Protein AF-A0A1F7US07-F1 (afdb_monomer)

Nearest PDB structures (foldseek):
  6tmk-assembly1_L1  TM=8.396E-01  e=9.198E+00  Toxoplasma gondii GT1
  8apb-assembly1_T1  TM=7.731E-01  e=6.876E+00  Trypanosoma brucei brucei
  6z1u-assembly1_L  TM=8.542E-01  e=9.198E+00  Bos taurus

Secondary structure (DSSP, 8-state):
-HHHHHHHHHHHHIIIIISHHHHHHHHHHHHHHHHHHHHHHHHH-GGGHHHHHHHHHHHHHHHHHHHHHHHHHHS-TTTSHHHHHHHHHT-S----

Radius of gyration: 17.73 Å; Cα contacts (8 Å, |Δi|>4): 38; chains: 1; bounding box: 48×19×47 Å

Mean predicted aligned error: 7.65 Å

Foldseek 3Di:
DVVVVVVVVVVVCCVCPPDLVNVLVVLVVVLVCLVVVLVVVCVVPVVCNVVSVVVNVVSNVVSVVVNVCSCVPPHDCVVCVVVVVVSVVPSPDDPD

Organism: NCBI:txid1802401

Sequence (96 aa):
MEIAILLFIWLIIYEVFYSPKGRIRQLRRAIYRIPIKIARLKRKMPDEAKHFDEMCEKALNARYKMINALLDFHFDPDEDREYIKEIRLTMPFDFR

Structure (mmCIF, N/CA/C/O backbone):
data_AF-A0A1F7US07-F1
#
_entry.id   AF-A0A1F7US07-F1
#
loop_
_atom_site.group_PDB
_atom_site.id
_atom_site.type_symbol
_atom_site.label_atom_id
_atom_site.label_alt_id
_atom_site.label_comp_id
_atom_site.label_asym_id
_atom_site.label_entity_id
_atom_site.label_seq_id
_atom_site.pdbx_PDB_ins_code
_atom_site.Cartn_x
_atom_site.Cartn_y
_atom_site.Cartn_z
_atom_site.occupancy
_atom_site.B_iso_or_equiv
_atom_site.auth_seq_id
_atom_site.auth_comp_id
_atom_site.auth_asym_id
_atom_site.auth_atom_id
_atom_site.pdbx_PDB_model_num
ATOM 1 N N . MET A 1 1 ? 36.327 -9.015 -13.701 1.00 61.22 1 MET A N 1
ATOM 2 C CA . MET A 1 1 ? 35.313 -9.825 -12.983 1.00 61.22 1 MET A CA 1
ATOM 3 C C . MET A 1 1 ? 34.805 -9.128 -11.725 1.00 61.22 1 MET A C 1
ATOM 5 O O . MET A 1 1 ? 33.599 -9.053 -11.555 1.00 61.22 1 MET A O 1
ATOM 9 N N . GLU A 1 2 ? 35.675 -8.557 -10.891 1.00 70.00 2 GLU A N 1
ATOM 10 C CA . GLU A 1 2 ? 35.291 -7.913 -9.619 1.00 70.00 2 GLU A CA 1
ATOM 11 C C . GLU A 1 2 ? 34.324 -6.720 -9.779 1.00 70.00 2 GLU A C 1
ATOM 13 O O . GLU A 1 2 ? 33.327 -6.637 -9.066 1.00 70.00 2 GLU A O 1
ATOM 18 N N . ILE A 1 3 ? 34.531 -5.858 -10.785 1.00 80.50 3 ILE A N 1
ATOM 19 C CA . ILE A 1 3 ? 33.637 -4.715 -11.076 1.00 80.50 3 ILE A CA 1
ATOM 20 C C . ILE A 1 3 ? 32.217 -5.178 -11.456 1.00 80.50 3 ILE A C 1
ATOM 22 O O . ILE A 1 3 ? 31.234 -4.575 -11.036 1.00 80.50 3 ILE A O 1
ATOM 26 N N . ALA A 1 4 ? 32.090 -6.276 -12.207 1.00 80.00 4 ALA A N 1
ATOM 27 C CA . ALA A 1 4 ? 30.789 -6.805 -12.622 1.00 80.00 4 ALA A CA 1
ATOM 28 C C . ALA A 1 4 ? 29.985 -7.358 -11.433 1.00 80.00 4 ALA A C 1
ATOM 30 O O . ALA A 1 4 ? 28.773 -7.166 -11.365 1.00 80.00 4 ALA A O 1
ATOM 31 N N . ILE A 1 5 ? 30.663 -7.988 -10.467 1.00 86.81 5 ILE A N 1
ATOM 32 C CA . ILE A 1 5 ? 30.040 -8.479 -9.230 1.00 86.81 5 ILE A CA 1
ATOM 33 C C . ILE A 1 5 ? 29.531 -7.303 -8.389 1.00 86.81 5 ILE A C 1
ATOM 35 O O . ILE A 1 5 ? 28.406 -7.348 -7.895 1.00 86.81 5 ILE A O 1
ATOM 39 N N . LEU A 1 6 ? 30.312 -6.225 -8.269 1.00 80.38 6 LEU A N 1
ATOM 40 C CA . LEU A 1 6 ? 29.895 -5.024 -7.537 1.00 80.38 6 LEU A CA 1
ATOM 41 C C . LEU A 1 6 ? 28.669 -4.353 -8.170 1.00 80.38 6 LEU A C 1
ATOM 43 O O . LEU A 1 6 ? 27.735 -3.998 -7.453 1.00 80.38 6 LEU A O 1
ATOM 47 N N . LEU A 1 7 ? 28.632 -4.234 -9.501 1.00 82.81 7 LEU A N 1
ATOM 48 C CA . LEU A 1 7 ? 27.472 -3.694 -10.220 1.00 82.81 7 LEU A CA 1
ATOM 49 C C . LEU A 1 7 ? 26.231 -4.579 -10.059 1.00 82.81 7 LEU A C 1
ATOM 51 O O . LEU A 1 7 ? 25.130 -4.068 -9.871 1.00 82.81 7 LEU A O 1
ATOM 55 N N . PHE A 1 8 ? 26.405 -5.900 -10.076 1.00 85.19 8 PHE A N 1
ATOM 56 C CA . PHE A 1 8 ? 25.313 -6.846 -9.863 1.00 85.19 8 PHE A CA 1
ATOM 57 C C . PHE A 1 8 ? 24.738 -6.758 -8.442 1.00 85.19 8 PHE A C 1
ATOM 59 O O . PHE A 1 8 ? 23.523 -6.690 -8.266 1.00 85.19 8 PHE A O 1
ATOM 66 N N . ILE A 1 9 ? 25.601 -6.684 -7.423 1.00 85.56 9 ILE A N 1
ATOM 67 C CA . ILE A 1 9 ? 25.180 -6.484 -6.029 1.00 85.56 9 ILE A CA 1
ATOM 68 C C . ILE A 1 9 ? 24.454 -5.143 -5.879 1.00 85.56 9 ILE 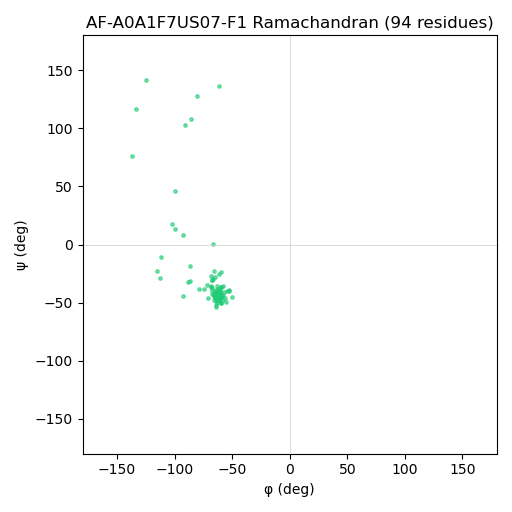A C 1
ATOM 70 O O . ILE A 1 9 ? 23.399 -5.085 -5.247 1.00 85.56 9 ILE A O 1
ATOM 74 N N . TRP A 1 10 ? 24.976 -4.077 -6.491 1.00 86.12 10 TRP A N 1
ATOM 75 C CA . TRP A 1 10 ? 24.338 -2.762 -6.473 1.00 86.12 10 TRP A CA 1
ATOM 76 C C . TRP A 1 10 ? 22.949 -2.789 -7.122 1.00 86.12 10 TRP A C 1
ATOM 78 O O . TRP A 1 10 ? 22.005 -2.258 -6.542 1.00 86.12 10 TRP A O 1
ATOM 88 N N . LEU A 1 11 ? 22.794 -3.474 -8.259 1.00 82.19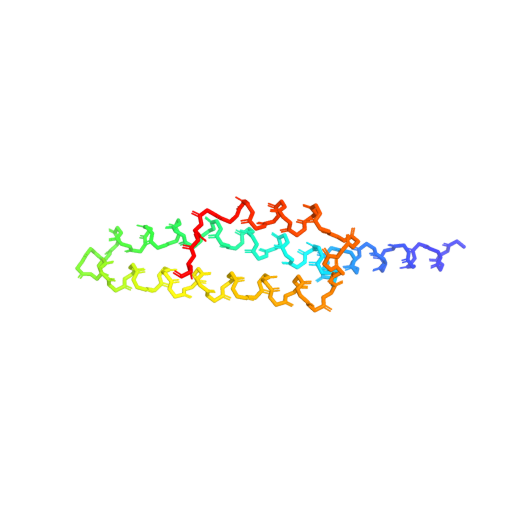 11 LEU A N 1
ATOM 89 C CA . LEU A 1 11 ? 21.507 -3.635 -8.939 1.00 82.19 11 LEU A CA 1
ATOM 90 C C . L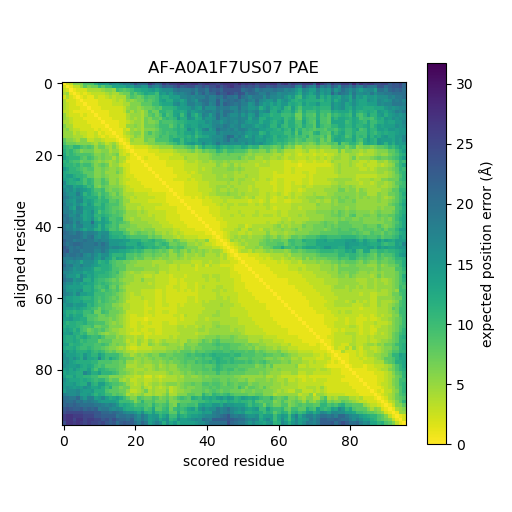EU A 1 11 ? 20.493 -4.396 -8.072 1.00 82.19 11 LEU A C 1
ATOM 92 O O . LEU A 1 11 ? 19.341 -3.983 -7.977 1.00 82.19 11 LEU A O 1
ATOM 96 N N . ILE A 1 12 ? 20.916 -5.461 -7.381 1.00 78.62 12 ILE A N 1
ATOM 97 C CA . ILE A 1 12 ? 20.047 -6.196 -6.448 1.00 78.62 12 ILE A CA 1
ATOM 98 C C . ILE A 1 12 ? 19.620 -5.301 -5.283 1.00 78.62 12 ILE A C 1
ATOM 100 O O . ILE A 1 12 ? 18.443 -5.274 -4.926 1.00 78.62 12 ILE A O 1
ATOM 104 N N . ILE A 1 13 ? 20.551 -4.552 -4.686 1.00 77.94 13 ILE A N 1
ATOM 105 C CA . ILE A 1 13 ? 20.232 -3.615 -3.600 1.00 77.94 13 ILE A CA 1
ATOM 106 C C . ILE A 1 13 ? 19.257 -2.545 -4.106 1.00 77.94 13 ILE A C 1
ATOM 108 O O . ILE A 1 13 ? 18.269 -2.240 -3.435 1.00 77.94 13 ILE A O 1
ATOM 112 N N . TYR A 1 14 ? 19.488 -2.011 -5.304 1.00 78.19 14 TYR A N 1
ATOM 113 C CA . TYR A 1 14 ? 18.594 -1.048 -5.927 1.00 78.19 14 TYR A CA 1
ATOM 114 C C . TYR A 1 14 ? 17.192 -1.635 -6.126 1.00 78.19 14 TYR A C 1
ATOM 116 O O . TYR A 1 14 ? 16.220 -1.059 -5.646 1.00 78.19 14 TYR A O 1
ATOM 124 N N . GLU A 1 15 ? 17.067 -2.820 -6.718 1.00 74.06 15 GLU A N 1
ATOM 125 C CA . GLU A 1 15 ? 15.772 -3.474 -6.937 1.00 74.06 15 GLU A CA 1
ATOM 126 C C . GLU A 1 15 ? 15.035 -3.829 -5.637 1.00 74.06 15 GLU A C 1
ATOM 128 O O . GLU A 1 15 ? 13.811 -3.728 -5.538 1.00 74.06 15 GLU A O 1
ATOM 133 N N . VAL A 1 16 ? 15.762 -4.219 -4.592 1.00 68.44 16 VAL A N 1
ATOM 134 C CA . VAL A 1 16 ? 15.147 -4.629 -3.323 1.00 68.44 16 VAL A CA 1
ATOM 135 C C . VAL A 1 16 ? 14.720 -3.427 -2.474 1.00 68.44 16 VAL A C 1
ATOM 137 O O . VAL A 1 16 ? 13.670 -3.481 -1.819 1.00 68.44 16 VAL A O 1
ATOM 140 N N . PHE A 1 17 ? 15.510 -2.350 -2.465 1.00 64.62 17 PHE A N 1
ATOM 141 C CA . PHE A 1 17 ? 15.333 -1.235 -1.525 1.00 64.62 17 PHE A CA 1
ATOM 142 C C . PHE A 1 17 ? 14.891 0.081 -2.177 1.00 64.62 17 PHE A C 1
ATOM 144 O O . PHE A 1 17 ? 14.195 0.877 -1.540 1.00 64.62 17 PHE A O 1
ATOM 151 N N . TYR A 1 18 ? 15.255 0.319 -3.435 1.00 72.31 18 TYR A N 1
ATOM 152 C CA . TYR A 1 18 ? 15.074 1.609 -4.105 1.00 72.31 18 TYR A CA 1
ATOM 153 C C . TYR A 1 18 ? 14.094 1.565 -5.280 1.00 72.31 18 TYR A C 1
ATOM 155 O O . TYR A 1 18 ? 13.481 2.592 -5.565 1.00 72.31 18 TYR A O 1
ATOM 163 N N . SER A 1 19 ? 13.865 0.395 -5.883 1.00 83.69 19 SER A N 1
ATOM 164 C CA . SER A 1 19 ? 12.882 0.212 -6.951 1.00 83.69 19 SER A CA 1
ATOM 165 C C . SER A 1 19 ? 11.467 0.543 -6.462 1.00 83.69 19 SER A C 1
ATOM 167 O O . SER A 1 19 ? 11.062 0.110 -5.370 1.00 83.69 19 SER A O 1
ATOM 169 N N . PRO A 1 20 ? 10.673 1.273 -7.265 1.00 81.19 20 PRO A N 1
ATOM 170 C CA . PRO A 1 20 ? 9.278 1.575 -6.960 1.00 81.19 20 PRO A CA 1
ATOM 171 C C . PRO A 1 20 ? 8.455 0.317 -6.637 1.00 81.19 20 PRO A C 1
ATOM 173 O O . PRO A 1 20 ? 7.687 0.311 -5.670 1.00 81.19 20 PRO A O 1
ATOM 176 N N . LYS A 1 21 ? 8.686 -0.795 -7.356 1.00 84.62 21 LYS A N 1
ATOM 177 C CA . LYS A 1 21 ? 8.030 -2.093 -7.097 1.00 84.62 21 LYS A CA 1
ATOM 178 C C . LYS A 1 21 ? 8.412 -2.655 -5.721 1.00 84.62 21 LYS A C 1
ATOM 180 O O . LYS A 1 21 ? 7.547 -3.127 -4.976 1.00 84.62 21 LYS A O 1
ATOM 185 N N . GLY A 1 22 ? 9.689 -2.555 -5.347 1.00 82.69 22 GLY A N 1
ATOM 186 C CA . GLY A 1 22 ? 10.194 -2.942 -4.026 1.00 82.69 22 GLY A CA 1
ATOM 187 C C . GLY A 1 22 ? 9.545 -2.134 -2.897 1.00 82.69 22 GLY A C 1
ATOM 188 O O . GLY A 1 22 ? 9.030 -2.710 -1.933 1.00 82.69 22 GLY A O 1
ATOM 189 N N . ARG A 1 23 ? 9.469 -0.807 -3.053 1.00 83.75 23 ARG A N 1
ATOM 190 C CA . ARG A 1 23 ? 8.828 0.101 -2.084 1.00 83.75 23 ARG A CA 1
ATOM 191 C C . ARG A 1 23 ? 7.336 -0.180 -1.917 1.00 83.75 23 ARG A C 1
ATOM 193 O O . ARG A 1 23 ? 6.866 -0.290 -0.784 1.00 83.75 23 ARG A O 1
ATOM 200 N N . ILE A 1 24 ? 6.603 -0.388 -3.014 1.00 86.38 24 ILE A N 1
ATOM 201 C CA . ILE A 1 24 ? 5.181 -0.769 -2.974 1.00 86.38 24 ILE A CA 1
ATOM 202 C C . ILE A 1 24 ? 5.003 -2.093 -2.223 1.00 86.38 24 ILE A C 1
ATOM 204 O O . ILE A 1 24 ? 4.155 -2.197 -1.335 1.00 86.38 24 ILE A O 1
ATOM 208 N N . ARG A 1 25 ? 5.839 -3.103 -2.500 1.00 85.69 25 ARG A N 1
ATOM 209 C CA . ARG A 1 25 ? 5.789 -4.398 -1.802 1.00 85.69 25 ARG A CA 1
ATOM 210 C C . ARG A 1 25 ? 6.039 -4.253 -0.297 1.00 85.69 25 ARG A C 1
ATOM 212 O O . ARG A 1 25 ? 5.349 -4.891 0.502 1.00 85.69 25 ARG A O 1
ATOM 219 N N . GLN A 1 26 ? 6.998 -3.420 0.106 1.00 84.81 26 GLN A N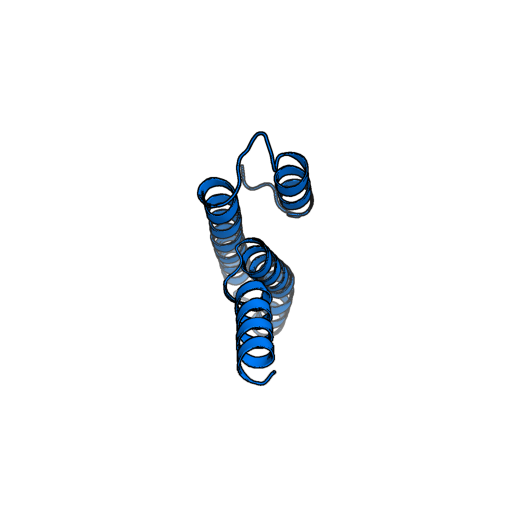 1
ATOM 220 C CA . GLN A 1 26 ? 7.271 -3.142 1.519 1.00 84.81 26 GLN A CA 1
ATOM 221 C C . GLN A 1 26 ? 6.093 -2.432 2.200 1.00 84.81 26 GLN A C 1
ATOM 223 O O . GLN A 1 26 ? 5.681 -2.844 3.288 1.00 84.81 26 GLN A O 1
ATOM 228 N N . LEU A 1 27 ? 5.503 -1.425 1.549 1.00 86.31 27 LEU A N 1
ATOM 229 C CA . LEU A 1 27 ? 4.323 -0.718 2.056 1.00 86.31 27 LEU A CA 1
ATOM 230 C C . LEU A 1 27 ? 3.121 -1.656 2.206 1.00 86.31 27 LEU A C 1
ATOM 232 O O . LEU A 1 27 ? 2.472 -1.639 3.251 1.00 86.31 27 LEU A O 1
ATOM 236 N N . ARG A 1 28 ? 2.879 -2.548 1.236 1.00 85.12 28 ARG A N 1
ATOM 237 C CA . ARG A 1 28 ? 1.834 -3.582 1.339 1.00 85.12 28 ARG A CA 1
ATOM 238 C C . ARG A 1 28 ? 2.053 -4.482 2.552 1.00 85.12 28 ARG A C 1
ATOM 240 O O . ARG A 1 28 ? 1.140 -4.674 3.349 1.00 85.12 28 ARG A O 1
ATOM 247 N N . ARG A 1 29 ? 3.275 -4.984 2.763 1.00 86.56 29 ARG A N 1
ATOM 248 C CA . ARG A 1 29 ? 3.605 -5.777 3.967 1.00 86.56 29 ARG A CA 1
ATOM 249 C C . ARG A 1 29 ? 3.378 -4.992 5.260 1.00 86.56 29 ARG A C 1
ATOM 251 O O . ARG A 1 29 ? 2.963 -5.581 6.256 1.00 86.56 29 ARG A O 1
ATOM 258 N N . ALA A 1 30 ? 3.656 -3.689 5.264 1.00 85.50 30 ALA A N 1
ATOM 259 C CA . ALA A 1 30 ? 3.393 -2.835 6.416 1.00 85.50 30 ALA A CA 1
ATOM 260 C C . ALA A 1 30 ? 1.886 -2.701 6.688 1.00 85.50 30 ALA A C 1
ATOM 262 O O . ALA A 1 30 ? 1.485 -2.857 7.839 1.00 85.50 30 ALA A O 1
ATOM 263 N N . ILE A 1 31 ? 1.067 -2.506 5.648 1.00 86.56 31 ILE A N 1
ATOM 264 C CA . ILE A 1 31 ? -0.402 -2.432 5.729 1.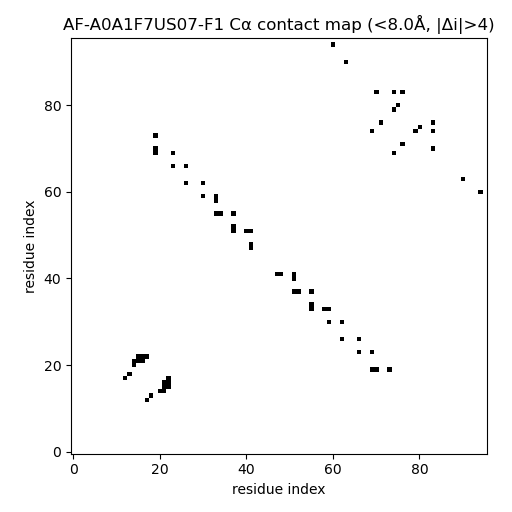00 86.56 31 ILE A CA 1
ATOM 265 C C . ILE A 1 31 ? -0.986 -3.677 6.403 1.00 86.56 31 ILE A C 1
ATOM 267 O O . ILE A 1 31 ? -1.696 -3.547 7.397 1.00 86.56 31 ILE A O 1
ATOM 271 N N . TYR A 1 32 ? -0.596 -4.882 5.970 1.00 84.50 32 TYR A N 1
ATOM 272 C CA . TYR A 1 32 ? -1.074 -6.137 6.576 1.00 84.50 32 TYR A CA 1
ATOM 273 C C . TYR A 1 32 ? -0.735 -6.278 8.070 1.00 84.50 32 TYR A C 1
ATOM 275 O O . TYR A 1 32 ? -1.410 -6.999 8.802 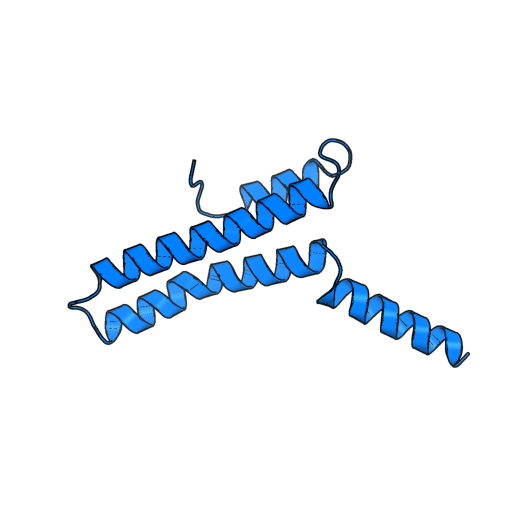1.00 84.50 32 TYR A O 1
ATOM 283 N N . ARG A 1 33 ? 0.306 -5.589 8.555 1.00 85.50 33 ARG A N 1
ATOM 284 C CA . ARG A 1 33 ? 0.724 -5.643 9.965 1.00 85.50 33 ARG A CA 1
ATOM 285 C C . ARG A 1 33 ? -0.010 -4.639 10.857 1.00 85.50 33 ARG A C 1
ATOM 287 O O . ARG A 1 33 ? 0.029 -4.816 12.075 1.00 85.50 33 ARG A O 1
ATOM 294 N N . ILE A 1 34 ? -0.641 -3.601 10.298 1.00 85.62 34 ILE A N 1
ATOM 295 C CA . ILE A 1 34 ? -1.308 -2.547 11.082 1.00 85.62 34 ILE A CA 1
ATOM 296 C C . ILE A 1 34 ? -2.484 -3.123 11.890 1.00 85.62 34 ILE A C 1
ATOM 298 O O . ILE A 1 34 ? -2.434 -3.005 13.118 1.00 85.62 34 ILE A O 1
ATOM 302 N N . PRO A 1 35 ? -3.459 -3.843 11.291 1.00 83.56 35 PRO A N 1
ATOM 303 C CA . PRO A 1 35 ? -4.591 -4.389 12.044 1.00 83.56 35 PRO A CA 1
ATOM 304 C C . PRO A 1 35 ? -4.160 -5.357 13.150 1.00 83.56 35 PRO A C 1
ATOM 306 O O . PRO A 1 35 ? -4.707 -5.333 14.248 1.00 83.56 35 PRO A O 1
ATOM 309 N N . ILE A 1 36 ? -3.120 -6.165 12.903 1.00 87.12 36 ILE A N 1
ATOM 310 C CA . ILE A 1 36 ? -2.580 -7.116 13.887 1.00 87.12 36 ILE A CA 1
ATOM 311 C C . ILE A 1 36 ? -2.016 -6.377 15.107 1.00 87.12 36 ILE A C 1
ATOM 313 O O . ILE A 1 36 ? -2.284 -6.759 16.248 1.00 87.12 36 ILE A O 1
ATOM 317 N N . LYS A 1 37 ? -1.232 -5.313 14.885 1.00 86.31 37 LYS A N 1
ATOM 318 C CA . LYS A 1 37 ? -0.673 -4.500 15.976 1.00 86.31 37 LYS A CA 1
ATOM 319 C C . LYS A 1 37 ? -1.777 -3.820 16.780 1.00 86.31 37 LYS A C 1
ATOM 321 O O . LYS A 1 37 ? -1.746 -3.880 18.005 1.00 86.31 37 LYS A O 1
ATOM 326 N N . ILE A 1 38 ? -2.756 -3.240 16.092 1.00 86.88 38 ILE A N 1
ATOM 327 C CA . ILE A 1 38 ? -3.902 -2.560 16.699 1.00 86.88 38 ILE A CA 1
ATOM 328 C C . ILE A 1 38 ? -4.748 -3.530 17.529 1.00 86.88 38 ILE A C 1
ATOM 330 O O . ILE A 1 38 ? -5.029 -3.250 18.690 1.00 86.88 38 ILE A O 1
ATOM 334 N N . ALA A 1 39 ? -5.072 -4.715 17.004 1.00 85.56 39 ALA A N 1
ATOM 335 C CA . ALA A 1 39 ? -5.800 -5.742 17.751 1.00 85.56 39 ALA A CA 1
ATOM 336 C C . ALA A 1 39 ? -5.063 -6.153 19.039 1.00 85.56 39 ALA A C 1
ATOM 338 O O . ALA A 1 39 ? -5.682 -6.399 20.074 1.00 85.56 39 ALA A O 1
ATOM 339 N N . ARG A 1 40 ? -3.724 -6.189 19.000 1.00 88.62 40 ARG A N 1
ATOM 340 C CA . ARG A 1 40 ? -2.891 -6.475 20.175 1.00 88.62 40 ARG A CA 1
ATOM 341 C C . ARG A 1 40 ? -2.937 -5.353 21.216 1.00 88.62 40 ARG A C 1
ATOM 343 O O . ARG A 1 40 ? -2.882 -5.659 22.402 1.00 88.62 40 ARG A O 1
ATOM 350 N N . LEU A 1 41 ? -3.028 -4.092 20.787 1.00 87.31 41 LEU A N 1
ATOM 351 C CA . LEU A 1 41 ? -3.173 -2.927 21.669 1.00 87.31 41 LEU A CA 1
ATOM 352 C C . LEU A 1 41 ? -4.564 -2.882 22.306 1.00 87.31 41 LEU A C 1
ATOM 354 O O . LEU A 1 41 ? -4.660 -2.798 23.525 1.00 87.31 41 LEU A O 1
ATOM 358 N N . LYS A 1 42 ? -5.620 -3.099 21.516 1.00 86.62 42 LYS A N 1
ATOM 359 C CA . LYS A 1 42 ? -7.002 -3.202 22.010 1.00 86.62 42 LYS A CA 1
ATOM 360 C C . LYS A 1 42 ? -7.174 -4.242 23.113 1.00 86.62 42 LYS A C 1
ATOM 362 O O . LYS A 1 42 ? -7.879 -4.003 24.081 1.00 86.62 42 LYS A O 1
ATOM 367 N N . ARG A 1 43 ? -6.507 -5.397 22.994 1.00 87.31 43 ARG A N 1
ATOM 368 C CA . ARG A 1 43 ? -6.531 -6.435 24.041 1.00 87.31 43 ARG A CA 1
ATOM 369 C C . ARG A 1 43 ? -5.888 -5.986 25.355 1.00 87.31 43 ARG A C 1
ATOM 371 O O . ARG A 1 43 ? -6.236 -6.527 26.394 1.00 87.31 43 ARG A O 1
ATOM 378 N N . LYS A 1 44 ? -4.922 -5.065 25.305 1.00 87.56 44 LYS A N 1
ATOM 379 C CA . LYS A 1 44 ? -4.244 -4.534 26.496 1.00 87.56 44 LYS A CA 1
ATOM 380 C C . LYS A 1 44 ? -4.994 -3.359 27.117 1.00 87.56 44 LYS A C 1
ATOM 382 O O . LYS A 1 44 ? -4.899 -3.172 28.321 1.00 87.56 44 LYS A O 1
ATOM 387 N N . MET A 1 45 ? -5.685 -2.574 26.295 1.00 86.25 45 MET A N 1
ATOM 388 C CA . MET A 1 45 ? -6.355 -1.329 26.672 1.00 86.25 45 MET A CA 1
ATOM 389 C C . MET A 1 45 ? -7.744 -1.294 26.009 1.00 86.25 45 MET A C 1
ATOM 391 O O . MET A 1 45 ? -7.925 -0.645 24.977 1.00 86.25 45 MET A O 1
ATOM 395 N N . PRO A 1 46 ? -8.720 -2.051 26.539 1.00 81.56 46 PRO A N 1
ATOM 396 C CA . PRO A 1 46 ? -10.042 -2.170 25.925 1.00 81.56 46 PRO A CA 1
ATOM 397 C C . PRO A 1 46 ? -10.838 -0.859 25.973 1.00 81.56 46 PRO A C 1
ATOM 399 O O . PRO A 1 46 ? -11.591 -0.581 25.041 1.00 81.56 46 PRO A O 1
ATOM 402 N N . ASP A 1 47 ? -10.617 -0.025 26.991 1.00 88.94 47 ASP A N 1
ATOM 403 C CA . ASP A 1 47 ? -11.316 1.257 27.168 1.00 88.94 47 ASP A CA 1
ATOM 404 C C . ASP A 1 47 ? -10.986 2.273 26.059 1.00 88.94 47 ASP A C 1
ATOM 406 O O . ASP A 1 47 ? -11.778 3.158 25.744 1.00 88.94 47 ASP A O 1
ATOM 410 N N . GLU A 1 48 ? -9.844 2.097 25.390 1.00 86.88 48 GLU A N 1
ATOM 411 C CA . GLU A 1 48 ? -9.383 2.933 24.278 1.00 86.88 48 GLU A CA 1
ATOM 412 C C . GLU A 1 48 ? -9.663 2.301 22.902 1.00 86.88 48 GLU A C 1
ATOM 414 O O . GLU A 1 48 ? -9.144 2.753 21.879 1.00 86.88 48 GLU A O 1
ATOM 419 N N . ALA A 1 49 ? -10.495 1.255 22.827 1.00 81.31 49 ALA A N 1
ATOM 420 C CA . ALA A 1 49 ? -10.721 0.510 21.587 1.00 81.31 49 ALA A CA 1
ATOM 421 C C . ALA A 1 49 ? -11.119 1.402 20.397 1.00 81.31 49 ALA A C 1
ATOM 423 O O . ALA A 1 49 ? -10.610 1.196 19.293 1.00 81.31 49 ALA A O 1
ATOM 424 N N . LYS A 1 50 ? -11.961 2.417 20.633 1.00 84.81 50 LYS A N 1
ATOM 425 C CA . LYS A 1 50 ? -12.373 3.389 19.610 1.00 84.81 50 LYS A CA 1
ATOM 426 C C . LYS A 1 50 ? -11.199 4.237 19.108 1.00 84.81 50 LYS A C 1
ATOM 428 O O . LYS A 1 50 ? -11.051 4.424 17.905 1.00 84.81 50 LYS A O 1
ATOM 433 N N . HIS A 1 51 ? -10.327 4.688 20.010 1.00 86.88 51 HIS A N 1
ATOM 434 C CA . HIS A 1 51 ? -9.126 5.440 19.643 1.00 86.88 51 HIS A CA 1
ATOM 435 C C . HIS A 1 51 ? -8.191 4.599 18.762 1.00 86.88 51 HIS A C 1
ATOM 437 O O . HIS A 1 51 ? -7.679 5.070 17.746 1.00 86.88 51 HIS A O 1
A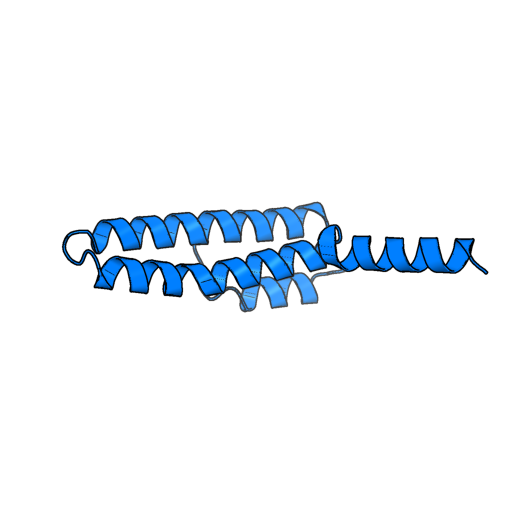TOM 443 N N . PHE A 1 52 ? -8.019 3.320 19.100 1.00 86.81 52 PHE A N 1
ATOM 444 C CA . PHE A 1 52 ? -7.190 2.413 18.311 1.00 86.81 52 PHE A CA 1
ATOM 445 C C . PHE A 1 52 ? -7.764 2.099 16.924 1.00 86.81 52 PHE A C 1
ATOM 447 O O . PHE A 1 52 ? -6.985 1.890 15.993 1.00 86.81 52 PHE A O 1
ATOM 454 N N . ASP A 1 53 ? -9.089 2.089 16.759 1.00 86.19 53 ASP A N 1
ATOM 455 C CA . ASP A 1 53 ? -9.714 1.983 15.434 1.00 86.19 53 ASP A CA 1
ATOM 456 C C . ASP A 1 53 ? -9.423 3.203 14.568 1.00 86.19 53 ASP A C 1
ATOM 458 O O . ASP A 1 53 ? -8.941 3.051 13.445 1.00 86.19 53 ASP A O 1
ATOM 462 N N . GLU A 1 54 ? -9.601 4.406 15.113 1.00 88.88 54 GLU A N 1
ATOM 463 C CA . GLU A 1 54 ? -9.286 5.650 14.403 1.00 88.88 54 GLU A CA 1
ATOM 464 C C . GLU A 1 54 ? -7.797 5.726 14.022 1.00 88.88 54 GLU A C 1
ATOM 466 O O . GLU A 1 54 ? -7.438 6.156 12.922 1.00 88.88 54 GLU A O 1
ATOM 471 N N . MET A 1 55 ? -6.901 5.273 14.907 1.00 87.38 55 MET A N 1
ATOM 472 C CA . MET A 1 55 ? -5.472 5.158 14.601 1.00 87.38 55 MET A CA 1
ATOM 473 C C . MET A 1 55 ? -5.195 4.156 13.476 1.00 87.38 55 MET A C 1
ATOM 475 O O . MET A 1 55 ? -4.355 4.421 12.613 1.00 87.38 55 MET A O 1
ATOM 479 N N . CYS A 1 56 ? -5.873 3.005 13.490 1.00 87.06 56 CYS A N 1
ATOM 480 C CA . CYS A 1 56 ? -5.750 1.978 12.459 1.00 87.06 56 CYS A CA 1
ATOM 481 C C . CYS A 1 56 ? -6.146 2.538 11.095 1.00 87.06 56 CYS A C 1
ATOM 483 O O . CYS A 1 56 ? -5.371 2.451 10.143 1.00 87.06 56 CYS A O 1
ATOM 485 N N . GLU A 1 57 ? -7.313 3.174 11.029 1.00 88.38 57 GLU A N 1
ATOM 486 C CA . GLU A 1 57 ? -7.852 3.771 9.814 1.00 88.38 57 GLU A CA 1
ATOM 487 C C . GLU A 1 57 ? -6.920 4.858 9.266 1.00 88.38 57 GLU A C 1
ATOM 489 O O . GLU A 1 57 ? -6.527 4.808 8.099 1.00 88.38 57 GLU A O 1
ATOM 494 N N . LYS A 1 58 ? -6.460 5.790 10.114 1.00 89.12 58 LYS A N 1
ATOM 495 C CA . LYS A 1 58 ? -5.495 6.831 9.714 1.00 89.12 58 LYS A CA 1
ATOM 496 C C . LYS A 1 58 ? -4.192 6.237 9.179 1.00 89.12 58 LYS A C 1
ATOM 498 O O . LYS A 1 58 ? -3.680 6.693 8.154 1.00 89.12 58 LYS A O 1
ATOM 503 N N . ALA A 1 59 ? -3.650 5.220 9.850 1.00 87.62 59 ALA A N 1
ATOM 504 C CA . ALA A 1 59 ? -2.402 4.584 9.443 1.00 87.62 59 ALA A CA 1
ATOM 505 C C . ALA A 1 59 ? -2.546 3.817 8.118 1.00 87.62 59 ALA A C 1
ATOM 507 O O . ALA A 1 59 ? -1.650 3.887 7.274 1.00 87.62 59 ALA A O 1
ATOM 508 N N . LEU A 1 60 ? -3.666 3.115 7.916 1.00 88.12 60 LEU A N 1
ATOM 509 C CA . LEU A 1 60 ? -3.982 2.440 6.657 1.00 88.12 60 LEU A CA 1
ATOM 510 C C . LEU A 1 60 ? -4.128 3.457 5.520 1.00 88.12 60 LEU A C 1
ATOM 512 O O . LEU A 1 60 ? -3.439 3.338 4.506 1.00 88.12 60 LEU A O 1
ATOM 516 N N . ASN A 1 61 ? -4.923 4.509 5.729 1.00 87.62 61 ASN A N 1
ATOM 517 C CA . ASN A 1 61 ? -5.139 5.581 4.758 1.00 87.62 61 ASN A CA 1
ATOM 518 C C . ASN A 1 61 ? -3.835 6.252 4.315 1.00 87.62 61 ASN A C 1
ATOM 520 O O . ASN A 1 61 ? -3.591 6.420 3.119 1.00 87.62 61 ASN A O 1
ATOM 524 N N . ALA A 1 62 ? -2.954 6.593 5.259 1.00 87.44 62 ALA A N 1
ATOM 525 C CA . ALA A 1 62 ? -1.662 7.193 4.936 1.00 87.44 62 ALA A CA 1
ATOM 526 C C . ALA A 1 62 ? -0.801 6.272 4.053 1.00 87.44 62 ALA A C 1
ATOM 528 O O . ALA A 1 62 ? -0.176 6.727 3.093 1.00 87.44 62 ALA A O 1
ATOM 529 N N . ARG A 1 63 ? -0.781 4.965 4.343 1.00 87.19 63 ARG A N 1
ATOM 530 C CA . ARG A 1 63 ? 0.011 3.991 3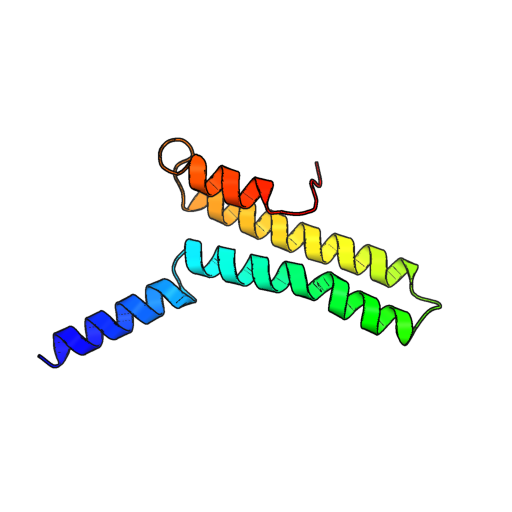.576 1.00 87.19 63 ARG A CA 1
ATOM 531 C C . ARG A 1 63 ? -0.568 3.722 2.192 1.00 87.19 63 ARG A C 1
ATOM 533 O O . ARG A 1 63 ? 0.210 3.564 1.254 1.00 87.19 63 ARG A O 1
ATOM 540 N N . TYR A 1 64 ? -1.888 3.733 2.043 1.00 87.25 64 TYR A N 1
ATOM 541 C CA . TYR A 1 64 ? -2.522 3.623 0.732 1.00 87.25 64 TYR A CA 1
ATOM 542 C C . TYR A 1 64 ? -2.272 4.843 -0.146 1.00 87.25 64 TYR A C 1
ATOM 544 O O . TYR A 1 64 ? -1.885 4.682 -1.302 1.00 87.25 64 TYR A O 1
ATOM 552 N N . LYS A 1 65 ? -2.366 6.057 0.412 1.00 87.88 65 LYS A N 1
ATOM 553 C CA . LYS A 1 65 ? -1.990 7.282 -0.310 1.00 87.88 65 LYS A CA 1
ATOM 554 C C . LYS A 1 65 ? -0.540 7.239 -0.794 1.00 87.88 65 LYS A C 1
ATOM 556 O O . LYS A 1 65 ? -0.276 7.608 -1.930 1.00 87.88 65 LYS A O 1
ATOM 561 N N . MET A 1 66 ? 0.384 6.725 0.023 1.00 88.56 66 MET A N 1
ATOM 562 C CA . MET A 1 66 ? 1.780 6.534 -0.391 1.00 88.56 66 MET A CA 1
ATOM 563 C C . MET A 1 66 ? 1.934 5.538 -1.547 1.00 88.56 66 MET A C 1
ATOM 565 O O . MET A 1 66 ? 2.728 5.788 -2.448 1.00 88.56 66 MET A O 1
ATOM 569 N N . ILE A 1 67 ? 1.201 4.417 -1.536 1.00 88.06 67 ILE A N 1
ATOM 570 C CA . ILE A 1 67 ? 1.233 3.449 -2.645 1.00 88.06 67 ILE A CA 1
ATOM 571 C C . ILE A 1 67 ? 0.702 4.092 -3.924 1.00 88.06 67 ILE A C 1
ATOM 573 O O . ILE A 1 67 ? 1.360 3.989 -4.952 1.00 88.06 67 ILE A O 1
ATOM 577 N N . ASN A 1 68 ? -0.441 4.778 -3.858 1.00 86.94 68 ASN A N 1
ATOM 578 C CA . ASN A 1 68 ? -1.017 5.440 -5.027 1.00 86.94 68 ASN A CA 1
ATOM 579 C C . ASN A 1 68 ? -0.079 6.515 -5.584 1.00 86.94 68 ASN A C 1
ATOM 581 O O . ASN A 1 68 ? 0.194 6.497 -6.774 1.00 86.94 68 ASN A O 1
ATOM 585 N N . ALA A 1 69 ? 0.518 7.352 -4.731 1.00 86.75 69 ALA A N 1
ATOM 586 C CA . ALA A 1 69 ? 1.495 8.346 -5.172 1.00 86.75 69 ALA A CA 1
ATOM 587 C C . ALA A 1 69 ? 2.730 7.713 -5.839 1.00 86.75 69 ALA A C 1
ATOM 589 O O . ALA A 1 69 ? 3.239 8.249 -6.816 1.00 86.75 69 ALA A O 1
ATOM 590 N N . LEU A 1 70 ? 3.212 6.567 -5.341 1.00 87.19 70 LEU A N 1
ATOM 591 C CA . LEU A 1 70 ? 4.311 5.838 -5.985 1.00 87.19 70 LEU A CA 1
ATOM 592 C C . LEU A 1 70 ? 3.903 5.244 -7.335 1.00 87.19 70 LEU A C 1
ATOM 594 O O . LEU A 1 70 ? 4.737 5.215 -8.233 1.00 87.19 70 LEU A O 1
ATOM 598 N N . LEU A 1 71 ? 2.665 4.757 -7.467 1.00 87.38 71 LEU A N 1
ATOM 599 C CA . LEU A 1 71 ? 2.136 4.276 -8.743 1.00 87.38 71 LEU A CA 1
ATOM 600 C C . LEU A 1 71 ? 2.055 5.432 -9.744 1.00 87.38 71 LEU A C 1
ATOM 602 O O . LEU A 1 71 ? 2.643 5.339 -10.810 1.00 87.38 71 LEU A O 1
ATOM 606 N N . ASP A 1 72 ? 1.424 6.539 -9.358 1.00 86.31 72 ASP A N 1
ATOM 607 C CA . ASP A 1 72 ? 1.194 7.680 -10.247 1.00 86.31 72 ASP A CA 1
ATOM 608 C C . ASP A 1 72 ? 2.501 8.414 -10.624 1.00 86.31 72 ASP A C 1
ATOM 610 O O . ASP A 1 72 ? 2.573 9.038 -11.676 1.00 86.31 72 ASP A O 1
ATOM 614 N N . PHE A 1 73 ? 3.540 8.358 -9.778 1.00 86.50 73 PHE A N 1
ATOM 615 C CA . PHE A 1 73 ? 4.822 9.029 -10.036 1.00 86.50 73 PHE A CA 1
ATOM 616 C C . PHE A 1 73 ? 5.825 8.181 -10.834 1.00 86.50 73 PHE A C 1
ATOM 618 O O . PHE A 1 73 ? 6.652 8.738 -11.552 1.00 86.50 73 PHE A O 1
ATOM 625 N N . HIS A 1 74 ? 5.818 6.854 -10.669 1.00 86.19 74 HIS A N 1
ATOM 626 C CA . HIS A 1 74 ? 6.856 5.982 -11.235 1.00 86.19 74 HIS A CA 1
ATOM 627 C C . HIS A 1 74 ? 6.386 5.051 -12.354 1.00 86.19 74 HIS A C 1
ATOM 629 O O . HIS A 1 74 ? 7.242 4.414 -12.964 1.00 86.19 74 HIS A O 1
ATOM 635 N N . PHE A 1 75 ? 5.081 4.920 -12.584 1.00 85.94 75 PHE A N 1
ATOM 636 C CA . PHE A 1 75 ? 4.523 3.959 -13.534 1.00 85.94 75 PHE A CA 1
ATOM 637 C C . PHE A 1 75 ? 3.636 4.674 -14.541 1.00 85.94 75 PHE A C 1
ATOM 639 O O . PHE A 1 75 ? 2.890 5.586 -14.178 1.00 85.94 75 PHE A O 1
ATOM 646 N N . ASP A 1 76 ? 3.706 4.238 -15.793 1.00 88.25 76 ASP A N 1
ATOM 647 C CA . ASP A 1 76 ? 2.851 4.784 -16.835 1.00 88.25 76 ASP A CA 1
ATOM 648 C C . ASP A 1 76 ? 1.458 4.124 -16.753 1.00 88.25 76 ASP A C 1
ATOM 650 O O . ASP A 1 76 ? 1.356 2.894 -16.711 1.00 88.25 76 ASP A O 1
ATOM 654 N N . PRO A 1 77 ? 0.356 4.893 -16.690 1.00 84.44 77 PRO A N 1
ATOM 655 C CA . PRO A 1 77 ? -0.986 4.328 -16.548 1.00 84.44 77 PRO A CA 1
ATOM 656 C C . PRO A 1 77 ? -1.430 3.413 -17.694 1.00 84.44 77 PRO A C 1
ATOM 658 O O . PRO A 1 77 ? -2.309 2.571 -17.472 1.00 84.44 77 PRO A O 1
ATOM 661 N N . ASP A 1 78 ? -0.873 3.596 -18.891 1.00 85.94 78 ASP A N 1
ATOM 662 C CA . ASP A 1 78 ? -1.210 2.832 -20.085 1.00 85.94 78 ASP A CA 1
ATOM 663 C C . ASP A 1 78 ? -0.279 1.624 -20.241 1.00 85.94 78 ASP A C 1
ATOM 665 O O . ASP A 1 78 ? -0.773 0.515 -20.461 1.00 85.94 78 ASP A O 1
ATOM 669 N N . GLU A 1 79 ? 1.032 1.793 -20.035 1.00 86.75 79 GLU A N 1
ATOM 670 C CA . GLU A 1 79 ? 1.994 0.682 -20.131 1.00 86.75 79 GLU A CA 1
ATOM 671 C C . GLU A 1 79 ? 1.922 -0.275 -18.926 1.00 86.75 79 GLU A C 1
ATOM 673 O O . GLU A 1 79 ? 1.979 -1.494 -19.091 1.00 86.75 79 GLU A O 1
ATOM 678 N N . ASP A 1 80 ? 1.725 0.241 -17.708 1.00 86.88 80 ASP A N 1
ATOM 679 C CA . ASP A 1 80 ? 1.713 -0.539 -16.460 1.00 86.88 80 ASP A CA 1
ATOM 680 C C . ASP A 1 80 ? 0.295 -0.802 -15.920 1.00 86.88 80 ASP A C 1
ATOM 682 O O . ASP A 1 80 ? 0.110 -1.159 -14.746 1.00 86.88 80 ASP A O 1
ATOM 686 N N . ARG A 1 81 ? -0.737 -0.642 -16.759 1.00 86.50 81 ARG A N 1
ATOM 687 C CA . ARG A 1 81 ? -2.152 -0.728 -16.357 1.00 86.50 81 ARG A CA 1
ATOM 688 C C . ARG A 1 81 ? -2.479 -1.990 -15.558 1.00 86.50 81 ARG A C 1
ATOM 690 O O . ARG A 1 81 ? -3.189 -1.913 -14.553 1.00 86.50 81 ARG A O 1
ATOM 697 N N . GLU A 1 82 ? -2.001 -3.152 -16.003 1.00 87.12 82 GLU A N 1
ATOM 698 C CA . GLU A 1 82 ? -2.270 -4.433 -15.337 1.00 87.12 82 GLU A CA 1
ATOM 699 C C . GLU A 1 82 ? -1.665 -4.481 -13.935 1.00 87.12 82 GLU A C 1
ATOM 701 O O . GLU A 1 82 ? -2.358 -4.839 -12.981 1.00 87.12 82 GLU A O 1
ATOM 706 N N . TYR A 1 83 ? -0.416 -4.034 -13.790 1.00 84.19 83 TYR A N 1
ATOM 707 C CA . TYR A 1 83 ? 0.265 -3.972 -12.502 1.00 84.19 83 TYR A CA 1
ATOM 708 C C . TYR A 1 83 ? -0.434 -2.991 -11.553 1.00 84.19 83 TYR A C 1
ATOM 710 O O . TYR A 1 83 ? -0.758 -3.347 -10.419 1.00 84.19 83 TYR A O 1
ATOM 718 N N . ILE A 1 84 ? -0.743 -1.775 -12.015 1.00 84.44 84 ILE A N 1
ATOM 719 C CA . ILE A 1 84 ? -1.474 -0.774 -11.223 1.00 84.44 84 ILE A CA 1
ATOM 720 C C . ILE A 1 84 ? -2.834 -1.331 -10.778 1.00 84.44 84 ILE A C 1
ATOM 722 O O . ILE A 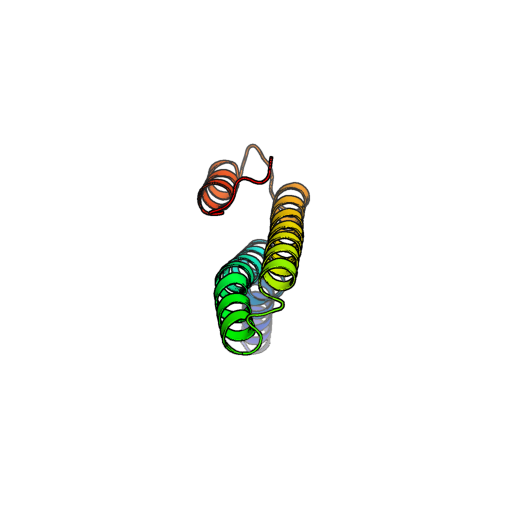1 84 ? -3.215 -1.185 -9.611 1.00 84.44 84 ILE A O 1
ATOM 726 N N . LYS A 1 85 ? -3.560 -2.003 -11.681 1.00 86.25 85 LYS A N 1
ATOM 727 C CA . LYS A 1 85 ? -4.862 -2.610 -11.386 1.00 86.25 85 LYS A CA 1
ATOM 728 C C . LYS A 1 85 ? -4.740 -3.737 -10.364 1.00 86.25 85 LYS A C 1
ATOM 730 O O . LYS A 1 85 ? -5.513 -3.749 -9.411 1.00 86.25 85 LYS A O 1
ATOM 735 N N . GLU A 1 86 ? -3.774 -4.641 -10.507 1.00 86.62 86 GLU A N 1
ATOM 736 C CA . GLU A 1 86 ? -3.525 -5.720 -9.544 1.00 86.62 86 GLU A CA 1
ATOM 737 C C . GLU A 1 86 ? -3.210 -5.158 -8.150 1.00 86.62 86 GLU A C 1
ATOM 739 O O . GLU A 1 86 ? -3.774 -5.597 -7.142 1.00 86.62 86 GLU A O 1
ATOM 744 N N . ILE A 1 87 ? -2.351 -4.136 -8.075 1.00 83.81 87 ILE A N 1
ATOM 745 C CA . ILE A 1 87 ? -2.036 -3.489 -6.802 1.00 83.81 87 ILE A CA 1
ATOM 746 C C . ILE A 1 87 ? -3.297 -2.873 -6.198 1.00 83.81 87 ILE A C 1
ATOM 748 O O . ILE A 1 87 ? -3.573 -3.141 -5.032 1.00 83.81 87 ILE A O 1
ATOM 752 N N . ARG A 1 88 ? -4.097 -2.128 -6.972 1.00 81.31 88 ARG A N 1
ATOM 753 C CA . ARG A 1 88 ? -5.327 -1.488 -6.478 1.00 81.31 88 ARG A CA 1
ATOM 754 C C . ARG A 1 88 ? -6.404 -2.489 -6.049 1.00 81.31 88 ARG A C 1
ATOM 756 O O . ARG A 1 88 ? -7.008 -2.292 -5.002 1.00 81.31 88 ARG A O 1
ATOM 763 N N . LEU A 1 89 ? -6.586 -3.587 -6.783 1.00 75.19 89 LEU A N 1
ATOM 764 C CA . LEU A 1 89 ? -7.535 -4.658 -6.446 1.00 75.19 89 LEU A CA 1
ATOM 765 C C . LEU A 1 89 ? -7.157 -5.427 -5.176 1.00 75.19 89 LEU A C 1
ATOM 767 O O . LEU A 1 89 ? -8.020 -5.950 -4.479 1.00 75.19 89 LEU A O 1
ATOM 771 N N . THR A 1 90 ? -5.863 -5.520 -4.878 1.00 73.00 90 THR A N 1
ATOM 772 C CA . THR A 1 90 ? -5.357 -6.255 -3.712 1.00 73.00 90 THR A CA 1
ATOM 773 C C . THR A 1 90 ? -5.177 -5.375 -2.473 1.00 73.00 90 THR A C 1
ATOM 775 O O . THR A 1 90 ? -4.606 -5.834 -1.478 1.00 73.00 90 THR A O 1
ATOM 778 N N . MET A 1 91 ? -5.640 -4.121 -2.517 1.00 70.81 91 MET A N 1
ATOM 779 C CA . MET A 1 91 ? -5.797 -3.271 -1.340 1.00 70.81 91 MET A CA 1
ATOM 780 C C . MET A 1 91 ? -7.168 -3.579 -0.718 1.00 70.81 91 MET A C 1
ATOM 782 O O . MET A 1 91 ? -8.184 -3.216 -1.299 1.00 70.81 91 MET A O 1
ATOM 786 N N . PRO A 1 92 ? -7.236 -4.260 0.442 1.00 61.19 92 PRO A N 1
ATOM 787 C CA . PRO A 1 92 ? -8.495 -4.751 1.021 1.00 61.19 92 PRO A CA 1
ATOM 788 C C . PRO A 1 92 ? -9.471 -3.660 1.492 1.00 61.19 92 PRO A C 1
ATOM 790 O O . PRO A 1 92 ? -10.525 -3.988 2.029 1.00 61.19 92 PRO A O 1
ATOM 793 N N . PHE A 1 93 ? -9.123 -2.383 1.338 1.00 57.75 93 PHE A N 1
ATOM 794 C CA . PHE A 1 93 ? -9.944 -1.259 1.764 1.00 57.75 93 PHE A CA 1
ATOM 795 C C . PHE A 1 93 ? -10.003 -0.230 0.633 1.00 57.75 93 PHE A C 1
ATOM 797 O O . PHE A 1 93 ? -8.972 0.329 0.253 1.00 57.75 93 PHE A O 1
ATOM 804 N N . ASP A 1 94 ? -11.203 -0.005 0.098 1.00 50.75 94 ASP A N 1
ATOM 805 C CA . ASP A 1 94 ? -11.487 1.095 -0.822 1.00 50.75 94 ASP A CA 1
ATOM 806 C C . ASP A 1 94 ? -11.943 2.289 0.026 1.00 50.75 94 ASP A C 1
ATOM 808 O O . ASP A 1 94 ? -13.046 2.293 0.567 1.00 50.75 94 ASP A O 1
ATOM 812 N N . PHE A 1 95 ? -11.049 3.256 0.231 1.00 50.34 95 PHE A N 1
ATOM 813 C CA . PHE A 1 95 ? -11.307 4.457 1.035 1.00 50.34 95 PHE A CA 1
ATOM 814 C C . PHE A 1 95 ? -11.649 5.658 0.138 1.00 50.34 95 PHE A C 1
ATOM 816 O O . PHE A 1 95 ? -11.050 6.729 0.278 1.00 50.34 95 PHE A O 1
ATOM 823 N N . ARG A 1 96 ? -12.537 5.440 -0.841 1.00 49.62 96 ARG A N 1
ATOM 824 C CA . ARG A 1 96 ? -13.137 6.517 -1.644 1.00 49.62 96 ARG A CA 1
ATOM 825 C C . ARG A 1 96 ? -14.102 7.354 -0.819 1.00 49.62 96 ARG A C 1
ATOM 827 O O . ARG A 1 96 ? -14.843 6.760 -0.008 1.00 49.62 96 ARG A O 1
#

pLDDT: mean 82.45, std 8.57, range [49.62, 89.12]

Solvent-accessible surface area (backbone atoms only — not comparable to full-atom values): 5498 Å² total; per-residue (Å²): 113,70,69,59,53,52,52,50,53,49,50,51,49,38,48,60,68,66,29,69,68,29,44,43,53,51,50,52,58,50,52,72,46,45,63,58,54,40,56,58,47,31,75,76,42,59,93,47,38,68,60,45,49,55,50,43,52,52,55,45,52,55,53,51,52,52,42,50,51,50,44,71,72,75,46,51,75,80,84,38,36,67,60,55,48,52,55,60,71,70,44,96,67,86,87,125